Protein AF-A0A7U5Y435-F1 (afdb_monomer_lite)

Radius of gyration: 31.88 Å; chains: 1; bounding box: 84×48×61 Å

pLDDT: mean 79.43, std 22.3, range [37.09, 98.88]

Sequence (108 aa):
MKQAAACGIALVLGVAPAFAQQAQQQSHDMSGHSGHGTAGMQMTGDADLDFATMMRSHHQAGIDMAKTELQNGKDKQMREMAQKIVDAQTKEIAKLDAWIAKRKEQSR

Secondary structure (DSSP, 8-state):
-------------------TT---------TT---SS---PPP-S-HHHHHHHHHHHHHHHHHHHHHHHHHH---HHHHHHHHHHHHHHHHHHHHHHHHHHHHHHHT-

Foldseek 3Di:
DDDDDDDDDDDDDDDDDPDPPPPPPDPDDPVPCPDPDDPDDPDPVPPLLNVLVVLLVVLVVLLVVLVVCCVPNDDPVSVVVSVVSNVVSVVSNVVSVVVNVVVVVVVD

Structure (mmCIF, N/CA/C/O backbone):
data_AF-A0A7U5Y435-F1
#
_entry.id   AF-A0A7U5Y435-F1
#
loop_
_atom_site.group_PDB
_atom_site.id
_atom_site.type_symbol
_atom_site.label_atom_id
_atom_site.label_alt_id
_atom_site.label_comp_id
_atom_site.label_asym_id
_atom_site.label_entity_id
_atom_site.label_seq_id
_atom_si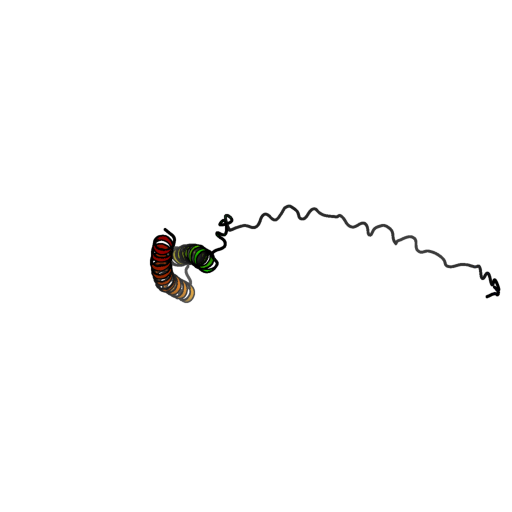te.pdbx_PDB_ins_code
_atom_site.Cartn_x
_atom_site.Cartn_y
_atom_site.Cartn_z
_atom_site.occupancy
_atom_site.B_iso_or_equiv
_atom_site.auth_seq_id
_atom_site.auth_comp_id
_atom_site.auth_asym_id
_atom_site.auth_atom_id
_atom_site.pdbx_PDB_model_num
ATOM 1 N N . MET A 1 1 ? 68.059 35.603 1.982 1.00 37.09 1 MET A N 1
ATOM 2 C CA . MET A 1 1 ? 69.230 36.044 2.781 1.00 37.09 1 MET A CA 1
ATOM 3 C C . MET A 1 1 ? 68.683 36.510 4.130 1.00 37.09 1 MET A C 1
ATOM 5 O O . MET A 1 1 ? 67.665 37.178 4.106 1.00 37.09 1 MET A O 1
ATOM 9 N N . LYS A 1 2 ? 69.084 35.899 5.260 1.00 38.91 2 LYS A N 1
ATOM 10 C CA . LYS A 1 2 ? 70.092 36.428 6.221 1.00 38.91 2 LYS A CA 1
ATOM 11 C C . LYS A 1 2 ? 69.690 37.814 6.781 1.00 38.91 2 LYS A C 1
ATOM 13 O O . LYS A 1 2 ? 69.562 38.716 5.970 1.00 38.91 2 LYS A O 1
ATOM 18 N N . GLN A 1 3 ? 69.548 38.100 8.081 1.00 43.56 3 GLN A N 1
ATOM 19 C CA . GLN A 1 3 ? 69.560 37.328 9.352 1.00 43.56 3 GLN A CA 1
ATOM 20 C C . GLN A 1 3 ? 68.408 37.906 10.246 1.00 43.56 3 GLN A C 1
ATOM 22 O O . GLN A 1 3 ? 67.578 38.623 9.700 1.00 43.56 3 GLN A O 1
ATOM 27 N N . ALA A 1 4 ? 68.206 37.686 11.555 1.00 44.62 4 ALA A N 1
ATOM 28 C CA . ALA A 1 4 ? 68.947 37.017 12.637 1.00 44.62 4 ALA A CA 1
ATOM 29 C C . ALA A 1 4 ? 67.954 36.428 13.684 1.00 44.62 4 ALA A C 1
ATOM 31 O O . ALA A 1 4 ? 66.914 35.908 13.295 1.00 44.62 4 ALA A O 1
ATOM 32 N N . ALA A 1 5 ? 68.263 36.499 14.988 1.00 48.28 5 ALA A N 1
ATOM 33 C CA . ALA A 1 5 ? 67.391 36.134 16.112 1.00 48.28 5 ALA A CA 1
ATOM 34 C C . ALA A 1 5 ? 67.571 37.112 17.291 1.00 48.28 5 ALA A C 1
ATOM 36 O O . ALA A 1 5 ? 68.600 37.782 17.375 1.00 48.28 5 ALA A O 1
ATOM 37 N N . ALA A 1 6 ? 66.628 37.119 18.238 1.00 45.41 6 ALA A N 1
ATOM 38 C CA . ALA A 1 6 ? 66.868 37.553 19.615 1.00 45.41 6 ALA A CA 1
ATOM 39 C C . ALA A 1 6 ? 66.038 36.686 20.579 1.00 45.41 6 ALA A C 1
ATOM 41 O O . ALA A 1 6 ? 64.810 36.676 20.514 1.00 45.41 6 ALA A O 1
ATOM 42 N N . CYS A 1 7 ? 66.711 35.935 21.455 1.00 40.75 7 CYS A N 1
ATOM 43 C CA . CYS A 1 7 ? 66.060 35.176 22.523 1.00 40.75 7 CYS A CA 1
ATOM 44 C C . CYS A 1 7 ? 65.552 36.110 23.628 1.00 40.75 7 CYS A C 1
ATOM 46 O O . CYS A 1 7 ? 66.274 37.004 24.062 1.00 40.75 7 CYS A O 1
ATOM 48 N N . GLY A 1 8 ? 64.368 35.813 24.161 1.00 39.53 8 GLY A N 1
ATOM 49 C CA . GLY A 1 8 ? 63.855 36.383 25.406 1.00 39.53 8 GLY A CA 1
ATOM 50 C C . GLY A 1 8 ? 63.146 35.298 26.208 1.00 39.53 8 GLY A C 1
ATOM 51 O O . GLY A 1 8 ? 61.951 35.084 26.033 1.00 39.53 8 GLY A O 1
ATOM 52 N N . ILE A 1 9 ? 63.888 34.568 27.046 1.00 50.88 9 ILE A N 1
ATOM 53 C CA . ILE A 1 9 ? 63.310 33.541 27.923 1.00 50.88 9 ILE A CA 1
ATOM 54 C C . ILE A 1 9 ? 62.634 34.241 29.103 1.00 50.88 9 ILE A C 1
ATOM 56 O O . ILE A 1 9 ? 63.313 34.800 29.961 1.00 50.88 9 ILE A O 1
ATOM 60 N N . ALA A 1 10 ? 61.307 34.151 29.167 1.00 49.06 10 ALA A N 1
ATOM 61 C CA . ALA A 1 10 ? 60.520 34.481 30.349 1.00 49.06 10 ALA A CA 1
ATOM 62 C C . ALA A 1 10 ? 59.955 33.189 30.965 1.00 49.06 10 ALA A C 1
ATOM 64 O O . ALA A 1 10 ? 58.842 32.761 30.671 1.00 49.06 10 ALA A O 1
ATOM 65 N N . LEU A 1 11 ? 60.758 32.561 31.824 1.00 44.62 11 LEU A N 1
ATOM 66 C CA . LEU A 1 11 ? 60.264 31.709 32.912 1.00 44.62 11 LEU A CA 1
ATOM 67 C C . LEU A 1 11 ? 59.468 32.641 33.861 1.00 44.62 11 LEU A C 1
ATOM 69 O O . LEU A 1 11 ? 59.886 33.775 34.076 1.00 44.62 11 LEU A O 1
ATOM 73 N N . VAL A 1 12 ? 58.293 32.287 34.391 1.00 49.06 12 VAL A N 1
ATOM 74 C CA . VAL A 1 12 ? 58.124 31.482 35.617 1.00 49.06 12 VAL A CA 1
ATOM 75 C C . VAL A 1 12 ? 56.606 31.325 35.916 1.00 49.06 12 VAL A C 1
ATOM 77 O O . VAL A 1 12 ? 55.854 32.281 35.772 1.00 49.06 12 VAL A O 1
ATOM 80 N N . LEU A 1 13 ? 56.199 30.144 36.412 1.00 47.66 13 LEU A N 1
ATOM 81 C CA . LEU A 1 13 ? 54.945 29.811 37.139 1.00 47.66 13 LEU A CA 1
ATOM 82 C C . LEU A 1 13 ? 53.568 30.070 36.479 1.00 47.66 13 LEU A C 1
ATOM 84 O O . LEU A 1 13 ? 52.893 31.059 36.752 1.00 47.66 13 LEU A O 1
ATOM 88 N N . GLY A 1 14 ? 53.057 29.041 35.792 1.00 46.03 14 GLY A N 1
ATOM 89 C CA . GLY A 1 14 ? 51.619 28.750 35.707 1.00 46.03 14 GLY A CA 1
ATOM 90 C C . GLY A 1 14 ? 51.302 27.465 36.482 1.00 46.03 14 GLY A C 1
ATOM 91 O O . GLY A 1 14 ? 51.829 26.405 36.149 1.00 46.03 14 GLY A O 1
ATOM 92 N N . VAL A 1 15 ? 50.484 27.550 37.536 1.00 59.69 15 VAL A N 1
ATOM 93 C CA . VAL A 1 15 ? 50.125 26.399 38.387 1.00 59.69 15 VAL A CA 1
ATOM 94 C C . VAL A 1 15 ? 49.078 25.537 37.675 1.00 59.69 15 VAL A C 1
ATOM 96 O O . VAL A 1 15 ? 48.045 26.047 37.249 1.00 59.69 15 VAL A O 1
ATOM 99 N N . ALA A 1 16 ? 49.325 24.233 37.546 1.00 54.50 16 ALA A N 1
ATOM 100 C CA . ALA A 1 16 ? 48.409 23.322 36.864 1.00 54.50 16 ALA A CA 1
ATOM 101 C C . ALA A 1 16 ? 47.244 22.866 37.766 1.00 54.50 16 ALA A C 1
ATOM 103 O O . ALA A 1 16 ? 47.491 22.409 38.883 1.00 54.50 16 ALA A O 1
ATOM 104 N N . PRO A 1 17 ? 45.997 22.838 37.263 1.00 46.38 17 PRO A N 1
ATOM 105 C CA . PRO A 1 17 ? 44.984 21.905 37.727 1.00 46.38 17 PRO A CA 1
ATOM 106 C C . PRO A 1 17 ? 45.082 20.608 36.909 1.00 46.38 17 PRO A C 1
ATOM 108 O O . PRO A 1 17 ? 44.642 20.525 35.761 1.00 46.38 17 PRO A O 1
ATOM 111 N N . ALA A 1 18 ? 45.660 19.569 37.510 1.00 57.78 18 ALA A N 1
ATOM 112 C CA . ALA A 1 18 ? 45.726 18.231 36.929 1.00 57.78 18 ALA A CA 1
ATOM 113 C C . ALA A 1 18 ? 44.344 17.544 36.952 1.00 57.78 18 ALA A C 1
ATOM 115 O O . ALA A 1 18 ? 44.078 16.714 37.813 1.00 57.78 18 ALA A O 1
ATOM 116 N N . PHE A 1 19 ? 43.458 17.898 36.012 1.00 56.50 19 PHE A N 1
ATOM 117 C CA . PHE A 1 19 ? 42.143 17.249 35.844 1.00 56.50 19 PHE A CA 1
ATOM 118 C C . PHE A 1 19 ? 41.710 17.025 34.380 1.00 56.50 19 PHE A C 1
ATOM 120 O O . PHE A 1 19 ? 40.575 16.642 34.112 1.00 56.50 19 PHE A O 1
ATOM 127 N N . ALA A 1 20 ? 42.623 17.186 33.418 1.00 51.78 20 ALA A N 1
ATOM 128 C CA . ALA A 1 20 ? 42.344 17.071 31.982 1.00 51.78 20 ALA A CA 1
ATOM 129 C C . ALA A 1 20 ? 42.644 15.678 31.374 1.00 51.78 20 ALA A C 1
ATOM 131 O O . ALA A 1 20 ? 42.986 15.595 30.200 1.00 51.78 20 ALA A O 1
ATOM 132 N N . GLN A 1 21 ? 42.543 14.583 32.146 1.00 50.34 21 GLN A N 1
ATOM 133 C CA . GLN A 1 21 ? 42.854 13.226 31.644 1.00 50.34 21 GLN A CA 1
ATOM 134 C C . GLN A 1 21 ? 41.816 12.133 31.976 1.00 50.34 21 GLN A C 1
ATOM 136 O O . GLN A 1 21 ? 42.065 10.960 31.723 1.00 50.34 21 GLN A O 1
ATOM 141 N N . GLN A 1 22 ? 40.625 12.490 32.475 1.00 49.62 22 GLN A N 1
ATOM 142 C CA . GLN A 1 22 ? 39.521 11.529 32.675 1.00 49.62 22 GLN A CA 1
ATOM 143 C C . GLN A 1 22 ? 38.323 11.777 31.739 1.00 49.62 22 GLN A C 1
ATOM 145 O O . GLN A 1 22 ? 37.182 11.467 32.065 1.00 49.62 22 GLN A O 1
ATOM 150 N N . ALA A 1 23 ? 38.604 12.311 30.546 1.00 50.62 23 ALA A N 1
ATOM 151 C CA . ALA A 1 23 ? 37.656 12.430 29.437 1.00 50.62 23 ALA A CA 1
ATOM 152 C C . ALA A 1 23 ? 37.933 11.415 28.308 1.00 50.62 23 ALA A C 1
ATOM 154 O O . ALA A 1 23 ? 37.455 11.587 27.189 1.00 50.62 23 ALA A O 1
ATOM 155 N N . GLN A 1 24 ? 38.649 10.319 28.596 1.00 54.44 24 GLN A N 1
ATOM 156 C CA . GLN A 1 24 ? 38.629 9.123 27.746 1.00 54.44 24 GLN A CA 1
ATOM 157 C C . GLN A 1 24 ? 37.295 8.390 27.970 1.00 54.44 24 GLN A C 1
ATOM 159 O O . GLN A 1 24 ? 37.237 7.298 28.537 1.00 54.44 24 GLN A O 1
ATOM 164 N N . GLN A 1 25 ? 36.203 9.069 27.601 1.00 54.97 25 GLN A N 1
ATOM 165 C CA . GLN A 1 25 ? 34.848 8.546 27.687 1.00 54.97 25 GLN A CA 1
ATOM 166 C C . GLN A 1 25 ? 34.759 7.253 26.889 1.00 54.97 25 GLN A C 1
ATOM 168 O O . GLN A 1 25 ? 35.255 7.152 25.769 1.00 54.97 25 GLN A O 1
ATOM 173 N N . GLN A 1 26 ? 34.110 6.277 27.513 1.00 54.84 26 GLN A N 1
ATOM 174 C CA . GLN A 1 26 ? 33.8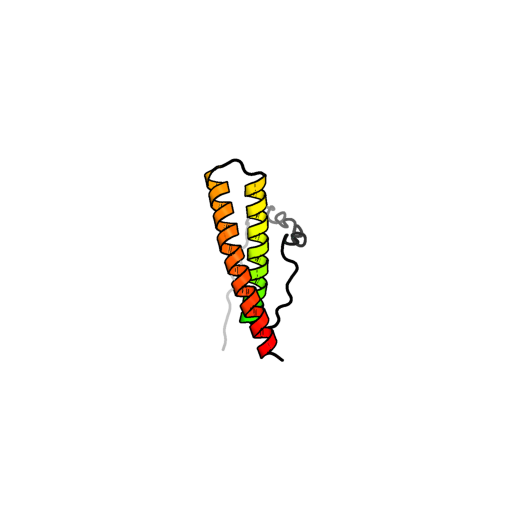69 4.950 26.978 1.00 54.84 26 GLN A CA 1
ATOM 175 C C . GLN A 1 26 ? 33.365 5.038 25.534 1.00 54.84 26 GLN A C 1
ATOM 177 O O . GLN A 1 26 ? 32.268 5.543 25.282 1.00 54.84 26 GLN A O 1
ATOM 182 N N . SER A 1 27 ? 34.144 4.497 24.598 1.00 55.03 27 SER A N 1
ATOM 183 C CA . SER A 1 27 ? 33.669 4.154 23.263 1.00 55.03 27 SER A CA 1
ATOM 184 C C . SER A 1 27 ? 32.716 2.965 23.394 1.00 55.03 27 SER A C 1
ATOM 186 O O . SER A 1 27 ? 33.107 1.817 23.181 1.00 55.03 27 SER A O 1
ATOM 188 N N . HIS A 1 28 ? 31.485 3.236 23.834 1.00 57.16 28 HIS A N 1
ATOM 189 C CA . HIS A 1 28 ? 30.423 2.239 23.837 1.00 57.16 28 HIS A CA 1
ATOM 190 C C . HIS A 1 28 ? 30.119 1.863 22.394 1.00 57.16 28 HIS A C 1
ATOM 192 O O . HIS A 1 28 ? 29.768 2.708 21.570 1.00 57.16 28 HIS A O 1
ATOM 198 N N . ASP A 1 29 ? 30.314 0.582 22.115 1.00 52.56 29 ASP A N 1
ATOM 199 C CA . ASP A 1 29 ? 30.095 -0.038 20.823 1.00 52.56 29 ASP A CA 1
ATOM 200 C C . ASP A 1 29 ? 28.644 0.165 20.353 1.00 52.56 29 ASP A C 1
ATOM 202 O O . ASP A 1 29 ? 27.697 -0.344 20.951 1.00 52.56 29 ASP A O 1
ATOM 206 N N . MET A 1 30 ? 28.475 0.919 19.265 1.00 57.81 30 MET A N 1
ATOM 207 C CA . MET A 1 30 ? 27.181 1.155 18.615 1.00 57.81 30 MET A CA 1
ATOM 208 C C . MET A 1 30 ? 26.890 0.150 17.484 1.00 57.81 30 MET A C 1
ATOM 210 O O . MET A 1 30 ? 25.924 0.328 16.744 1.00 57.81 30 MET A O 1
ATOM 214 N N . SER A 1 31 ? 27.656 -0.942 17.363 1.00 59.78 31 SER A N 1
ATOM 215 C CA . SER A 1 31 ? 27.476 -1.975 16.321 1.00 59.78 31 SER A CA 1
ATOM 216 C C . SER A 1 31 ? 26.240 -2.876 16.521 1.00 59.78 31 SER A C 1
ATOM 218 O O . SER A 1 31 ? 26.083 -3.873 15.821 1.00 59.78 31 SER A O 1
ATOM 220 N N . GLY A 1 32 ? 25.364 -2.558 17.484 1.00 56.72 32 GLY A N 1
ATOM 221 C CA . GLY A 1 32 ? 24.263 -3.420 17.938 1.00 56.72 32 GLY A CA 1
ATOM 222 C C . GLY A 1 32 ? 22.850 -3.068 17.454 1.00 56.72 32 GLY A C 1
ATOM 223 O O . GLY A 1 32 ? 21.930 -3.846 17.701 1.00 56.72 32 GLY A O 1
ATOM 224 N N . HIS A 1 33 ? 22.630 -1.938 16.772 1.00 58.41 33 HIS A N 1
ATOM 225 C CA . HIS A 1 33 ? 21.294 -1.573 16.269 1.00 58.41 33 HIS A CA 1
ATOM 226 C C . HIS A 1 33 ? 21.026 -2.143 14.869 1.00 58.41 33 HIS A C 1
ATOM 228 O O . HIS A 1 33 ? 20.896 -1.414 13.885 1.00 58.41 33 HIS A O 1
ATOM 234 N N . SER A 1 34 ? 20.890 -3.470 14.797 1.00 55.03 34 SER A N 1
ATOM 235 C CA . SER A 1 34 ? 20.288 -4.152 13.646 1.00 55.03 34 SER A CA 1
ATOM 236 C C . SER A 1 34 ? 18.866 -3.627 13.432 1.00 55.03 34 SER A C 1
ATOM 238 O O . SER A 1 34 ? 17.951 -3.943 14.198 1.00 55.03 34 SER A O 1
ATOM 240 N N . GLY A 1 35 ? 18.694 -2.798 12.400 1.00 50.78 35 GLY A N 1
ATOM 241 C CA . GLY A 1 35 ? 17.428 -2.146 12.085 1.00 50.78 35 GLY A CA 1
ATOM 242 C C . GLY A 1 35 ? 16.295 -3.157 11.921 1.00 50.78 35 GLY A C 1
ATOM 243 O O . GLY A 1 35 ? 16.351 -4.043 11.069 1.00 50.78 35 GLY A O 1
ATOM 244 N N . HIS A 1 36 ? 15.250 -3.017 12.736 1.00 56.50 36 HIS A N 1
ATOM 245 C CA . HIS A 1 36 ? 14.028 -3.792 12.564 1.00 56.50 36 HIS A CA 1
ATOM 246 C C . HIS A 1 36 ? 13.316 -3.356 11.278 1.00 56.50 36 HIS A C 1
ATOM 248 O O . HIS A 1 36 ? 12.880 -2.214 11.169 1.00 56.50 36 HIS A O 1
ATOM 254 N N . GLY A 1 37 ? 13.129 -4.294 10.346 1.00 54.41 37 GLY A N 1
ATOM 255 C CA . GLY A 1 37 ? 12.132 -4.155 9.284 1.00 54.41 37 GLY A CA 1
ATOM 256 C C . GLY A 1 37 ? 12.619 -3.593 7.948 1.00 54.41 37 GLY A C 1
ATOM 257 O O . GLY A 1 37 ? 12.163 -2.547 7.506 1.00 54.41 37 GLY A O 1
ATOM 258 N N . THR A 1 38 ? 13.447 -4.349 7.232 1.00 54.94 38 THR A N 1
ATOM 259 C CA . THR A 1 38 ? 13.162 -4.765 5.840 1.00 54.94 38 THR A CA 1
ATOM 260 C C . THR A 1 38 ? 14.184 -5.827 5.449 1.00 54.94 38 THR A C 1
ATOM 262 O O . THR A 1 38 ? 15.387 -5.595 5.534 1.00 54.94 38 THR A O 1
ATOM 265 N N . ALA A 1 39 ? 13.733 -7.011 5.020 1.00 59.19 39 ALA A N 1
ATOM 266 C CA . ALA A 1 39 ? 14.633 -7.937 4.338 1.00 59.19 39 ALA A CA 1
ATOM 267 C C . ALA A 1 39 ? 15.079 -7.248 3.042 1.00 59.19 39 ALA A C 1
ATOM 269 O O . ALA A 1 39 ? 14.229 -6.924 2.212 1.00 59.19 39 ALA A O 1
ATOM 270 N N . GLY A 1 40 ? 16.375 -6.951 2.919 1.00 63.12 40 GLY A N 1
ATOM 271 C CA . GLY A 1 40 ? 16.899 -6.107 1.847 1.00 63.12 40 GLY A CA 1
ATOM 272 C C . GLY A 1 40 ? 16.571 -6.677 0.471 1.00 63.12 40 GLY A C 1
ATOM 273 O O . GLY A 1 40 ? 17.194 -7.646 0.036 1.00 63.12 40 GLY A O 1
ATOM 274 N N . MET A 1 41 ? 15.593 -6.072 -0.207 1.00 70.81 41 MET A N 1
ATOM 275 C CA . MET A 1 41 ? 15.290 -6.369 -1.602 1.00 70.81 41 MET A CA 1
ATOM 276 C C . MET A 1 41 ? 16.552 -6.070 -2.416 1.00 70.81 41 MET A C 1
ATOM 278 O O . MET A 1 41 ? 17.068 -4.953 -2.364 1.00 70.81 41 MET A O 1
ATOM 282 N N . GLN A 1 42 ? 17.075 -7.060 -3.139 1.00 82.75 42 GLN A N 1
ATOM 283 C CA . GLN A 1 42 ? 18.199 -6.814 -4.039 1.00 82.75 42 GLN A CA 1
ATOM 284 C C . GLN A 1 42 ? 17.706 -5.930 -5.183 1.00 82.75 42 GLN A C 1
ATOM 286 O O . GLN A 1 42 ? 16.820 -6.328 -5.938 1.00 82.75 42 GLN A O 1
ATOM 291 N N . MET A 1 43 ? 18.263 -4.723 -5.260 1.00 90.12 43 MET A N 1
ATOM 292 C CA . MET A 1 43 ? 17.962 -3.756 -6.311 1.00 90.12 43 MET A CA 1
ATOM 293 C C . MET A 1 43 ? 18.404 -4.330 -7.656 1.00 90.12 43 MET A C 1
ATOM 295 O O . MET A 1 43 ? 19.535 -4.799 -7.794 1.00 90.12 43 MET A O 1
ATOM 299 N N . THR A 1 44 ? 17.518 -4.296 -8.643 1.00 90.62 44 THR A N 1
ATOM 300 C CA . THR A 1 44 ? 17.797 -4.776 -10.001 1.00 90.62 44 THR A CA 1
ATOM 301 C C . THR A 1 44 ? 18.590 -3.761 -10.823 1.00 90.62 44 THR A C 1
ATOM 303 O O . THR A 1 44 ? 19.199 -4.129 -11.825 1.00 90.62 44 THR A O 1
ATOM 306 N N . GLY A 1 45 ? 18.588 -2.489 -10.406 1.00 91.88 45 GLY A N 1
ATOM 307 C CA . GLY A 1 45 ? 19.150 -1.370 -11.167 1.00 91.88 45 GLY A CA 1
ATOM 308 C C . GLY A 1 45 ? 18.150 -0.752 -12.151 1.00 91.88 45 GLY A C 1
ATOM 309 O O . GLY A 1 45 ? 18.398 0.334 -12.673 1.00 91.88 45 GLY A O 1
ATOM 310 N N . ASP A 1 46 ? 16.997 -1.394 -12.358 1.00 93.56 46 ASP A N 1
ATOM 311 C CA . ASP A 1 46 ? 15.832 -0.800 -13.004 1.00 93.56 46 ASP A CA 1
ATOM 312 C C . ASP 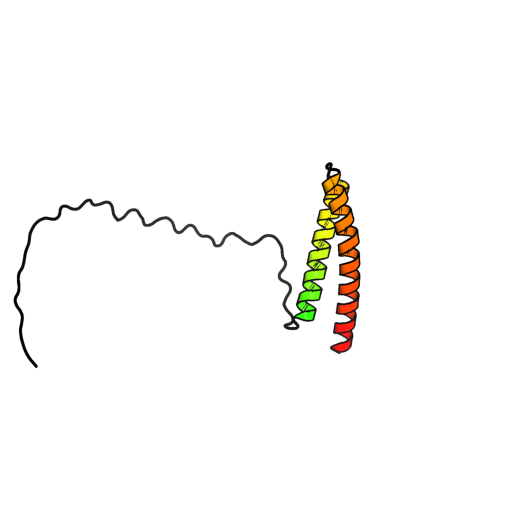A 1 46 ? 15.028 -0.032 -11.943 1.00 93.56 46 ASP A C 1
ATOM 314 O O . ASP A 1 46 ? 14.261 -0.610 -11.172 1.00 93.56 46 ASP A O 1
ATOM 318 N N . ALA A 1 47 ? 15.215 1.290 -11.902 1.00 95.12 47 ALA A N 1
ATOM 319 C CA . ALA A 1 47 ? 14.601 2.156 -10.899 1.00 95.12 47 ALA A CA 1
ATOM 320 C C . ALA A 1 47 ? 13.061 2.091 -10.887 1.00 95.12 47 ALA A C 1
ATOM 322 O O . ALA A 1 47 ? 12.464 2.207 -9.815 1.00 95.12 47 ALA A O 1
ATOM 323 N N . ASP A 1 48 ? 12.416 1.872 -12.040 1.00 96.38 48 ASP A N 1
ATOM 324 C CA . ASP A 1 48 ? 10.957 1.751 -12.114 1.00 96.38 48 ASP A CA 1
ATOM 325 C C . ASP A 1 48 ? 10.495 0.425 -11.489 1.00 96.38 48 ASP A C 1
ATOM 327 O O . ASP A 1 48 ? 9.533 0.388 -10.717 1.00 96.38 48 ASP A O 1
ATOM 331 N N . LEU A 1 49 ? 11.184 -0.674 -11.821 1.00 95.12 49 LEU A N 1
ATOM 332 C CA . LEU A 1 49 ? 10.874 -2.013 -11.316 1.00 95.12 49 LEU A CA 1
ATOM 333 C C . LEU A 1 49 ? 11.152 -2.133 -9.817 1.00 95.12 49 LEU A C 1
ATOM 335 O O . LEU A 1 49 ? 10.334 -2.701 -9.085 1.00 95.12 49 LEU A O 1
ATOM 339 N N . ASP A 1 50 ? 12.271 -1.571 -9.365 1.00 94.88 50 ASP A N 1
ATOM 340 C CA . ASP A 1 50 ? 12.654 -1.531 -7.960 1.00 94.88 50 ASP A CA 1
ATOM 341 C C . ASP A 1 50 ? 11.639 -0.693 -7.161 1.00 94.88 50 ASP A C 1
ATOM 343 O O . ASP A 1 50 ? 11.099 -1.177 -6.163 1.00 94.88 50 ASP A O 1
ATOM 347 N N . PHE A 1 51 ? 11.277 0.509 -7.639 1.00 96.75 51 PHE A N 1
ATOM 348 C CA . PHE A 1 51 ? 10.227 1.332 -7.026 1.00 96.75 51 PHE A CA 1
ATOM 349 C C . PHE A 1 51 ? 8.887 0.593 -6.952 1.00 96.75 51 PHE A C 1
ATOM 351 O O . PHE A 1 51 ? 8.290 0.512 -5.876 1.00 96.75 51 PHE A O 1
ATOM 358 N N . ALA A 1 52 ? 8.413 0.026 -8.067 1.00 97.44 52 ALA A N 1
ATOM 359 C CA . ALA A 1 52 ? 7.114 -0.636 -8.112 1.00 97.44 52 ALA A CA 1
ATOM 360 C C . ALA A 1 52 ? 7.056 -1.847 -7.166 1.00 97.44 52 ALA A C 1
ATOM 362 O O . ALA A 1 52 ? 6.067 -2.038 -6.453 1.00 97.44 52 ALA A O 1
ATOM 363 N N . THR A 1 53 ? 8.132 -2.639 -7.115 1.00 96.50 53 THR A N 1
ATOM 364 C CA . THR A 1 53 ? 8.212 -3.836 -6.267 1.00 96.50 53 THR A CA 1
ATOM 365 C C . THR A 1 53 ? 8.311 -3.474 -4.783 1.00 96.50 53 THR A C 1
ATOM 367 O O . THR A 1 53 ? 7.599 -4.059 -3.961 1.00 96.50 53 THR A O 1
ATOM 370 N N . MET A 1 54 ? 9.124 -2.471 -4.428 1.00 96.25 54 MET A N 1
ATOM 371 C CA . MET A 1 54 ? 9.208 -1.969 -3.052 1.00 96.25 54 MET A CA 1
ATOM 372 C C . MET A 1 54 ? 7.887 -1.348 -2.591 1.00 96.25 54 MET A C 1
ATOM 374 O O . MET A 1 54 ? 7.401 -1.690 -1.513 1.00 96.25 54 MET A O 1
ATOM 378 N N . MET A 1 55 ? 7.263 -0.490 -3.407 1.00 98.12 55 MET A N 1
ATOM 379 C CA . MET A 1 55 ? 6.017 0.187 -3.038 1.00 98.12 55 MET A CA 1
ATOM 380 C C . MET A 1 55 ? 4.860 -0.804 -2.863 1.00 98.12 55 MET A C 1
ATOM 382 O O . MET A 1 55 ? 4.067 -0.668 -1.934 1.00 98.12 55 MET A O 1
ATOM 386 N N . ARG A 1 56 ? 4.811 -1.869 -3.676 1.00 98.19 56 ARG A N 1
ATOM 387 C CA . ARG A 1 56 ? 3.852 -2.971 -3.505 1.00 98.19 56 ARG A CA 1
ATOM 388 C C . ARG A 1 56 ? 4.003 -3.643 -2.136 1.00 98.19 56 ARG A C 1
ATOM 390 O O . ARG A 1 56 ? 3.007 -3.886 -1.459 1.00 98.19 56 ARG A O 1
ATOM 397 N N . SER A 1 57 ? 5.238 -3.938 -1.725 1.00 97.38 57 SER A N 1
ATOM 398 C CA . SER A 1 57 ? 5.530 -4.543 -0.416 1.00 97.38 57 SER A CA 1
ATOM 399 C C . SER A 1 57 ? 5.194 -3.593 0.742 1.00 97.38 57 SER A C 1
ATOM 401 O O . SER A 1 57 ? 4.557 -3.990 1.718 1.00 97.38 57 SER A O 1
ATOM 403 N N . HIS A 1 58 ? 5.533 -2.309 0.598 1.00 97.75 58 HIS A N 1
ATOM 404 C CA . HIS A 1 58 ? 5.219 -1.264 1.571 1.00 97.75 58 HIS A CA 1
ATOM 405 C C . HIS A 1 58 ? 3.701 -1.086 1.766 1.00 97.75 58 HIS A C 1
ATOM 407 O O . HIS A 1 58 ? 3.223 -1.031 2.899 1.00 97.75 58 HIS A O 1
ATOM 413 N N . HIS A 1 59 ? 2.921 -1.081 0.680 1.00 98.62 59 HIS A N 1
ATOM 41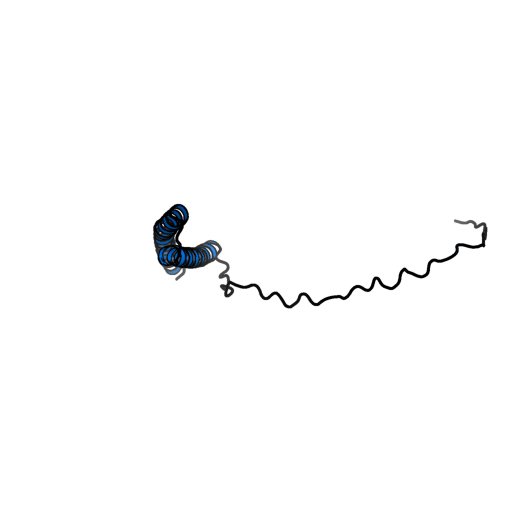4 C CA . HIS A 1 59 ? 1.457 -1.084 0.745 1.00 98.62 59 HIS A CA 1
ATOM 415 C C . HIS A 1 59 ? 0.894 -2.354 1.394 1.00 98.62 59 HIS A C 1
ATOM 417 O O . HIS A 1 59 ? -0.058 -2.269 2.163 1.00 98.62 59 HIS A O 1
ATOM 423 N N . GLN A 1 60 ? 1.481 -3.530 1.152 1.00 98.56 60 GLN A N 1
ATOM 424 C CA . GLN A 1 60 ? 1.025 -4.756 1.816 1.00 98.56 60 GLN A CA 1
ATOM 425 C C . GLN A 1 60 ? 1.191 -4.656 3.342 1.00 98.56 60 GLN A C 1
ATOM 427 O O . GLN A 1 60 ? 0.245 -4.927 4.080 1.00 98.56 60 GLN A O 1
ATOM 432 N N . ALA A 1 61 ? 2.343 -4.169 3.815 1.00 98.00 61 ALA A N 1
ATOM 433 C CA . ALA A 1 61 ? 2.570 -3.918 5.239 1.00 98.00 61 ALA A CA 1
ATOM 434 C C . ALA A 1 61 ? 1.587 -2.879 5.819 1.00 98.00 61 ALA A C 1
ATOM 436 O O . ALA A 1 61 ? 1.054 -3.073 6.913 1.00 98.00 61 ALA A O 1
ATOM 437 N N . GLY A 1 62 ? 1.288 -1.808 5.072 1.00 98.06 62 GLY A N 1
ATOM 438 C CA . GLY A 1 62 ? 0.282 -0.808 5.446 1.00 98.06 62 GLY A CA 1
ATOM 439 C C . GLY A 1 62 ? -1.129 -1.391 5.595 1.00 98.06 62 GLY A C 1
ATOM 440 O O . GLY A 1 62 ? -1.810 -1.121 6.586 1.00 98.06 62 GLY A O 1
ATOM 441 N N . ILE A 1 63 ? -1.541 -2.255 4.663 1.00 98.81 63 ILE A N 1
ATOM 442 C CA . ILE A 1 63 ? -2.812 -2.991 4.716 1.00 98.81 63 ILE A CA 1
ATOM 443 C C . ILE A 1 63 ? -2.874 -3.917 5.935 1.00 98.81 63 ILE A C 1
ATOM 445 O O . ILE A 1 63 ? -3.914 -3.991 6.587 1.00 98.81 63 ILE A O 1
ATOM 449 N N . ASP A 1 64 ? -1.796 -4.627 6.263 1.00 98.75 64 ASP A N 1
ATOM 450 C CA . ASP A 1 64 ? -1.807 -5.598 7.362 1.00 98.75 64 ASP A CA 1
ATOM 451 C C . ASP A 1 64 ? -1.790 -4.915 8.745 1.00 98.75 64 ASP A C 1
ATOM 453 O O . ASP A 1 64 ? -2.496 -5.351 9.662 1.00 98.75 64 ASP A O 1
ATOM 457 N N . MET A 1 65 ? -1.129 -3.757 8.873 1.00 98.75 65 MET A N 1
ATOM 458 C CA . MET A 1 65 ? -1.308 -2.866 10.029 1.00 98.75 65 MET A CA 1
ATOM 459 C C . MET A 1 65 ? -2.746 -2.331 10.118 1.00 98.75 65 MET A C 1
ATOM 461 O O . MET A 1 65 ? -3.365 -2.395 11.181 1.00 98.75 65 MET A O 1
ATOM 465 N N . ALA A 1 66 ? -3.324 -1.865 9.007 1.00 98.81 66 ALA A N 1
ATOM 466 C CA . ALA A 1 66 ? -4.694 -1.354 8.988 1.00 98.81 66 ALA A CA 1
ATOM 467 C C . ALA A 1 66 ? -5.735 -2.437 9.341 1.00 98.81 66 ALA A C 1
ATOM 469 O O . ALA A 1 66 ? -6.667 -2.175 10.100 1.00 98.81 66 ALA A O 1
ATOM 470 N N . LYS A 1 67 ? -5.558 -3.684 8.886 1.00 98.75 67 LYS A N 1
ATOM 471 C CA . LYS A 1 67 ? -6.385 -4.824 9.323 1.00 98.75 67 LYS A CA 1
ATOM 472 C C . LYS A 1 67 ? -6.266 -5.078 10.827 1.00 98.75 67 LYS A C 1
ATOM 474 O O . LYS A 1 67 ? -7.274 -5.377 11.462 1.00 98.75 67 LYS A O 1
ATOM 479 N N . THR A 1 68 ? -5.070 -4.929 11.398 1.00 98.81 68 THR A N 1
ATOM 480 C CA . THR A 1 68 ? -4.844 -5.081 12.845 1.00 98.81 68 THR A CA 1
ATOM 481 C C . THR A 1 68 ? -5.633 -4.035 13.643 1.00 98.81 68 THR A C 1
ATOM 483 O O . THR A 1 68 ? -6.272 -4.389 14.636 1.00 98.81 68 THR A O 1
ATOM 486 N N . GLU A 1 69 ? -5.679 -2.783 13.175 1.00 98.88 69 GLU A N 1
ATOM 487 C CA . GLU A 1 69 ? -6.515 -1.717 13.755 1.00 98.88 69 GLU A CA 1
ATOM 488 C C . GLU A 1 69 ? -8.020 -1.988 13.559 1.00 98.88 69 GLU A C 1
ATOM 490 O O . GLU A 1 69 ? -8.811 -1.837 14.488 1.00 98.88 69 GLU A O 1
ATOM 495 N N . LEU A 1 70 ? -8.445 -2.489 12.394 1.00 98.75 70 LEU A N 1
ATOM 496 C CA . LEU A 1 70 ? -9.846 -2.875 12.164 1.00 98.75 70 LEU A CA 1
ATOM 497 C C . LEU A 1 70 ? -10.308 -4.044 13.053 1.00 98.75 70 LEU A C 1
ATOM 499 O O . LEU A 1 70 ? -11.492 -4.114 13.399 1.00 98.75 70 LEU A O 1
ATOM 503 N N . GLN A 1 71 ? -9.399 -4.938 13.448 1.00 98.62 71 GLN A N 1
ATOM 504 C CA . GLN A 1 71 ? -9.679 -6.065 14.343 1.00 98.62 71 GLN A CA 1
ATOM 505 C C . GLN A 1 71 ? -9.669 -5.665 15.825 1.00 98.62 71 GLN A C 1
ATOM 507 O O . GLN A 1 71 ? -10.591 -6.021 16.554 1.00 98.62 71 GLN A O 1
ATOM 512 N N . ASN A 1 72 ? -8.651 -4.920 16.268 1.00 98.62 72 ASN A N 1
ATOM 513 C CA . ASN A 1 72 ? -8.353 -4.717 17.694 1.00 98.62 72 ASN A CA 1
ATOM 514 C C . ASN A 1 72 ? -8.566 -3.272 18.179 1.00 98.62 72 ASN A C 1
ATOM 516 O O . ASN A 1 72 ? -8.739 -3.034 19.378 1.00 98.62 72 ASN A O 1
ATOM 520 N N . GLY A 1 73 ? -8.547 -2.312 17.255 1.00 98.31 73 GLY A N 1
ATOM 521 C CA . GLY A 1 73 ? -8.693 -0.888 17.521 1.00 98.31 73 GLY A CA 1
ATOM 522 C C . GLY A 1 73 ? -10.091 -0.517 18.000 1.00 98.31 73 GLY A C 1
ATOM 523 O O . GLY A 1 73 ? -11.093 -1.109 17.585 1.00 98.31 73 GLY A O 1
ATOM 524 N N . LYS A 1 74 ? -10.162 0.475 18.891 1.00 98.50 74 LYS A N 1
ATOM 525 C CA . LYS A 1 74 ? -11.405 0.915 19.552 1.00 98.50 74 LYS A CA 1
ATOM 526 C C . LYS A 1 74 ? -11.826 2.333 19.178 1.00 98.50 74 LYS A C 1
ATOM 528 O O . LYS A 1 74 ? -12.996 2.667 19.341 1.00 98.50 74 LYS A O 1
ATOM 533 N N . ASP A 1 75 ? -10.903 3.156 18.686 1.00 98.81 75 ASP A N 1
ATOM 534 C CA . ASP A 1 75 ? -11.224 4.519 18.281 1.00 98.81 75 ASP A CA 1
ATOM 535 C C . ASP A 1 75 ? -11.950 4.536 16.927 1.00 98.81 75 ASP A C 1
ATOM 537 O O . ASP A 1 75 ? -11.534 3.897 15.959 1.00 98.81 75 ASP A O 1
ATOM 541 N N . LYS A 1 76 ? -13.059 5.275 16.843 1.00 98.69 76 LYS A N 1
ATOM 542 C CA . LYS A 1 76 ? -13.894 5.303 15.635 1.00 98.69 76 LYS A CA 1
ATOM 543 C C . LYS A 1 76 ? -13.179 5.964 14.452 1.00 98.69 76 LYS A C 1
ATOM 545 O O . LYS A 1 76 ? -13.326 5.493 13.326 1.00 98.69 76 LYS A O 1
ATOM 550 N N . GLN A 1 77 ? -12.411 7.027 14.689 1.00 98.75 77 GLN A N 1
ATOM 551 C CA . GLN A 1 77 ? -11.721 7.770 13.633 1.00 98.75 77 GLN A CA 1
ATOM 552 C C . GLN A 1 77 ? -10.528 6.973 13.088 1.00 98.75 77 GLN A C 1
ATOM 554 O O . GLN A 1 77 ? -10.306 6.955 11.876 1.00 98.75 77 GLN A O 1
ATOM 559 N N . MET A 1 78 ? -9.805 6.254 13.952 1.00 98.81 78 MET A N 1
ATOM 560 C CA . MET A 1 78 ? -8.696 5.381 13.553 1.00 98.81 78 MET A CA 1
ATOM 561 C C . MET A 1 78 ? -9.173 4.161 12.767 1.00 98.81 78 MET A C 1
ATOM 563 O O . MET A 1 78 ? -8.615 3.869 11.710 1.00 98.81 78 MET A O 1
ATOM 567 N N . ARG A 1 79 ? -10.279 3.528 13.171 1.00 98.81 79 ARG A N 1
ATOM 568 C CA . ARG A 1 79 ? -10.910 2.451 12.387 1.00 98.81 79 ARG A CA 1
ATOM 569 C C . ARG A 1 79 ? -11.392 2.930 11.012 1.00 98.81 79 ARG A C 1
ATOM 571 O O . ARG A 1 79 ? -11.198 2.237 10.016 1.00 98.81 79 ARG A O 1
ATOM 578 N N . GLU A 1 80 ? -11.975 4.127 10.922 1.00 98.81 80 GLU A N 1
ATOM 579 C CA . GLU A 1 80 ? -12.349 4.734 9.634 1.00 98.81 80 GLU A CA 1
ATOM 580 C C . GLU A 1 80 ? -11.135 5.054 8.750 1.00 98.81 80 GLU A C 1
ATOM 582 O O . GLU A 1 80 ? -11.199 4.888 7.530 1.00 98.81 80 GLU A O 1
ATOM 587 N N . MET A 1 81 ? -10.027 5.509 9.342 1.00 98.88 81 MET A N 1
ATOM 588 C CA . MET A 1 81 ? -8.770 5.722 8.625 1.00 98.88 81 MET A CA 1
ATOM 589 C C . MET A 1 81 ? -8.190 4.395 8.120 1.00 98.88 81 MET A C 1
ATOM 591 O O . MET A 1 81 ? -7.811 4.303 6.955 1.00 98.88 81 MET A O 1
ATOM 595 N N . ALA A 1 82 ? -8.192 3.355 8.954 1.00 98.88 82 ALA A N 1
ATOM 596 C CA . ALA A 1 82 ? -7.723 2.024 8.597 1.00 98.88 82 ALA A CA 1
ATOM 597 C C . ALA A 1 82 ? -8.518 1.421 7.425 1.00 98.88 82 ALA A C 1
ATOM 599 O O . ALA A 1 82 ? -7.912 0.917 6.481 1.00 98.88 82 ALA A O 1
ATOM 600 N N . GLN A 1 83 ? -9.852 1.553 7.403 1.00 98.88 83 GLN A N 1
ATOM 601 C CA . GLN A 1 83 ? -10.650 1.109 6.250 1.00 98.88 83 GLN A CA 1
ATOM 602 C C . GLN A 1 83 ? -10.254 1.845 4.960 1.00 98.88 83 GLN A C 1
ATOM 604 O O . GLN A 1 83 ? -10.043 1.210 3.928 1.00 98.88 83 GLN A O 1
ATOM 609 N N . LYS A 1 84 ? -10.073 3.172 5.020 1.00 98.88 84 LYS A N 1
ATOM 610 C CA . LYS A 1 84 ? -9.629 3.975 3.864 1.00 98.88 84 LYS A CA 1
ATOM 611 C C . LYS A 1 84 ? -8.244 3.550 3.363 1.00 98.88 84 LYS A C 1
ATOM 613 O O . LYS A 1 84 ? -8.035 3.514 2.153 1.00 98.88 84 LYS A O 1
ATOM 618 N N . ILE A 1 85 ? -7.324 3.203 4.269 1.00 98.81 85 ILE A N 1
ATOM 619 C CA . ILE A 1 85 ? -5.994 2.672 3.927 1.00 98.81 85 ILE A CA 1
ATOM 620 C C . ILE A 1 85 ? -6.129 1.342 3.178 1.00 98.81 85 ILE A C 1
ATOM 622 O O . ILE A 1 85 ? -5.557 1.210 2.097 1.00 98.81 85 ILE A O 1
ATOM 626 N N . VAL A 1 86 ? -6.926 0.394 3.690 1.00 98.88 86 VAL A N 1
ATOM 627 C CA . VAL A 1 86 ? -7.173 -0.896 3.019 1.00 98.88 86 VAL A CA 1
ATOM 628 C C . VAL A 1 86 ? -7.762 -0.684 1.620 1.00 98.88 86 VAL A C 1
ATOM 630 O O . VAL A 1 86 ? -7.247 -1.242 0.648 1.00 98.88 86 VAL A O 1
ATOM 633 N N . ASP A 1 87 ? -8.791 0.156 1.492 1.00 98.81 87 ASP A N 1
ATOM 634 C CA . ASP A 1 87 ? -9.499 0.394 0.229 1.00 98.81 87 ASP A CA 1
ATOM 635 C C . ASP A 1 87 ? -8.641 1.099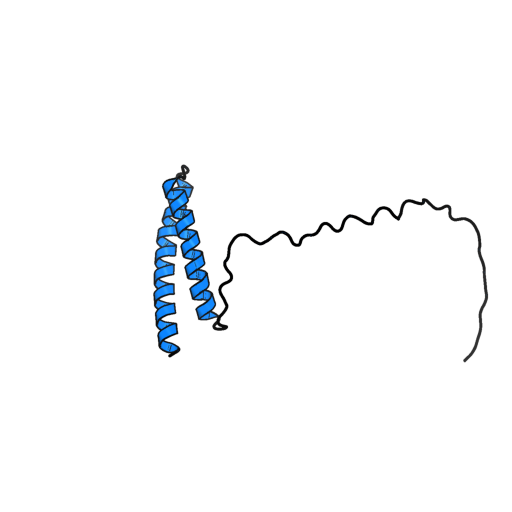 -0.832 1.00 98.81 87 ASP A C 1
ATOM 637 O O . ASP A 1 87 ? -8.849 0.886 -2.032 1.00 98.81 87 ASP A O 1
ATOM 641 N N . ALA A 1 88 ? -7.722 1.975 -0.414 1.00 98.81 88 ALA A N 1
ATOM 642 C CA . ALA A 1 88 ? -6.804 2.685 -1.301 1.00 98.81 88 ALA A CA 1
ATOM 643 C C . ALA A 1 88 ? -5.631 1.787 -1.710 1.00 98.81 88 ALA A C 1
ATOM 645 O O . ALA A 1 88 ? -5.457 1.500 -2.897 1.00 98.81 88 ALA A O 1
ATOM 646 N N . GLN A 1 89 ? -4.895 1.256 -0.731 1.00 98.75 89 GLN A N 1
ATOM 647 C CA . GLN A 1 89 ? -3.659 0.517 -0.980 1.00 98.75 89 GLN A CA 1
ATOM 648 C C . GLN A 1 89 ? -3.911 -0.816 -1.694 1.00 98.75 89 GLN A C 1
ATOM 650 O O . GLN A 1 89 ? -3.094 -1.228 -2.513 1.00 98.75 89 GLN A O 1
ATOM 655 N N . THR A 1 90 ? -5.075 -1.453 -1.508 1.00 98.81 90 THR A N 1
ATOM 656 C CA . THR A 1 90 ? -5.449 -2.643 -2.303 1.00 98.81 90 THR A CA 1
ATOM 657 C C . THR A 1 90 ? -5.570 -2.311 -3.798 1.00 98.81 90 THR A C 1
ATOM 659 O O . THR A 1 90 ? -5.130 -3.085 -4.650 1.00 98.81 90 THR A O 1
ATOM 662 N N . LYS A 1 91 ? -6.118 -1.136 -4.146 1.00 98.81 91 LYS A N 1
ATOM 663 C CA . LYS A 1 91 ? -6.221 -0.673 -5.545 1.00 98.81 91 LYS A CA 1
ATOM 664 C C . LYS A 1 91 ? -4.859 -0.269 -6.105 1.00 98.81 91 LYS A C 1
ATOM 666 O O . LYS A 1 91 ? -4.635 -0.397 -7.306 1.00 98.81 91 LYS A O 1
ATOM 671 N N . GLU A 1 92 ? -3.961 0.230 -5.263 1.00 98.81 92 GLU A N 1
ATOM 672 C CA . GLU A 1 92 ? -2.595 0.595 -5.648 1.00 98.81 92 GLU A CA 1
ATOM 673 C C . GLU A 1 92 ? -1.736 -0.651 -5.889 1.00 98.81 92 GLU A C 1
ATOM 675 O O . GLU A 1 92 ? -1.112 -0.741 -6.944 1.00 98.81 92 GLU A O 1
ATOM 680 N N . ILE A 1 93 ? -1.812 -1.672 -5.025 1.00 98.81 93 ILE A N 1
ATOM 681 C CA . ILE A 1 93 ? -1.193 -2.989 -5.260 1.00 98.81 93 ILE A CA 1
ATOM 682 C C . ILE A 1 93 ? -1.651 -3.581 -6.596 1.00 98.81 93 ILE A C 1
ATOM 684 O O . ILE A 1 93 ? -0.805 -3.991 -7.383 1.00 98.81 93 ILE A O 1
ATOM 688 N N . ALA A 1 94 ? -2.952 -3.560 -6.909 1.00 98.75 94 ALA A N 1
ATOM 689 C CA . ALA A 1 94 ? -3.455 -4.089 -8.180 1.00 98.75 94 ALA A CA 1
ATOM 690 C C . ALA A 1 94 ? -2.872 -3.365 -9.416 1.00 98.75 94 ALA A C 1
ATOM 692 O O . ALA A 1 94 ? -2.577 -4.003 -10.428 1.00 98.75 94 ALA A O 1
ATOM 693 N N . LYS A 1 95 ? -2.660 -2.042 -9.335 1.00 98.75 95 LYS A N 1
ATOM 694 C CA . LYS A 1 95 ? -1.994 -1.262 -10.397 1.00 98.75 95 LYS A CA 1
ATOM 695 C C . LYS A 1 95 ? -0.509 -1.610 -10.507 1.00 98.75 95 LYS A C 1
ATOM 697 O O . LYS A 1 95 ? -0.007 -1.762 -11.618 1.00 98.75 95 LYS A O 1
ATOM 702 N N . LEU A 1 96 ? 0.178 -1.735 -9.370 1.00 98.62 96 LEU A N 1
ATOM 703 C CA . LEU A 1 96 ? 1.596 -2.089 -9.304 1.00 98.62 96 LEU A CA 1
ATOM 704 C C . LEU A 1 96 ? 1.837 -3.504 -9.844 1.00 98.62 96 LEU A C 1
ATOM 706 O O . LEU A 1 96 ? 2.723 -3.682 -10.670 1.00 98.62 96 LEU A O 1
ATOM 710 N N . ASP A 1 97 ? 1.010 -4.485 -9.475 1.00 98.44 97 ASP A N 1
ATOM 711 C CA . ASP A 1 97 ? 1.082 -5.855 -9.999 1.00 98.44 97 ASP A CA 1
ATOM 712 C C . ASP A 1 97 ? 0.892 -5.906 -11.519 1.00 98.44 97 ASP A C 1
ATOM 714 O O . ASP A 1 97 ? 1.698 -6.520 -12.222 1.00 98.44 97 ASP A O 1
ATOM 718 N N . ALA A 1 98 ? -0.125 -5.214 -12.046 1.00 98.38 98 ALA A N 1
ATOM 719 C CA . ALA A 1 98 ? -0.355 -5.134 -13.488 1.00 98.38 98 ALA A CA 1
ATOM 720 C C . ALA A 1 98 ? 0.829 -4.484 -14.230 1.00 98.38 98 ALA A C 1
ATOM 722 O O . ALA A 1 98 ? 1.224 -4.943 -15.304 1.00 98.38 98 ALA A O 1
ATOM 723 N N . TRP A 1 99 ? 1.428 -3.439 -13.648 1.00 98.31 99 TRP A N 1
ATOM 724 C CA . TRP A 1 99 ? 2.599 -2.772 -14.215 1.00 98.31 99 TRP A CA 1
ATOM 725 C C . TRP A 1 99 ? 3.851 -3.668 -14.172 1.00 98.31 99 TRP A C 1
ATOM 727 O O . TRP A 1 99 ? 4.528 -3.813 -15.190 1.00 98.31 99 TRP A O 1
ATOM 737 N N . ILE A 1 100 ? 4.126 -4.333 -13.041 1.00 97.06 100 ILE A N 1
ATOM 738 C CA . ILE A 1 100 ? 5.279 -5.237 -12.864 1.00 97.06 100 ILE A CA 1
ATOM 739 C C . ILE A 1 100 ? 5.184 -6.426 -13.826 1.00 97.06 100 ILE A C 1
ATOM 741 O O . ILE A 1 100 ? 6.186 -6.806 -14.434 1.00 97.06 100 ILE A O 1
ATOM 745 N N . ALA A 1 101 ? 3.990 -7.008 -13.989 1.00 96.62 101 ALA A N 1
ATOM 746 C CA . ALA A 1 101 ? 3.758 -8.094 -14.938 1.00 96.62 101 ALA A CA 1
ATOM 747 C C . ALA A 1 101 ? 4.090 -7.661 -16.375 1.00 96.62 101 ALA A C 1
ATOM 749 O O . ALA A 1 101 ? 4.845 -8.348 -17.062 1.00 96.62 101 ALA A O 1
ATOM 750 N N . LYS A 1 102 ? 3.613 -6.479 -16.791 1.00 96.56 102 LYS A N 1
ATOM 751 C CA . LYS A 1 102 ? 3.895 -5.910 -18.115 1.00 96.56 102 LYS A CA 1
ATOM 752 C C . LYS A 1 102 ? 5.383 -5.596 -18.321 1.00 96.56 102 LYS A C 1
ATOM 754 O O . LYS A 1 102 ? 5.930 -5.931 -19.368 1.00 96.56 102 LYS A O 1
ATOM 759 N N . ARG A 1 103 ? 6.069 -5.007 -17.332 1.00 94.12 103 ARG A N 1
ATOM 760 C CA . ARG A 1 103 ? 7.515 -4.707 -17.415 1.00 94.12 103 ARG A CA 1
ATOM 761 C C . ARG A 1 103 ? 8.342 -5.981 -17.629 1.00 94.12 103 ARG A C 1
ATOM 763 O O . ARG A 1 103 ? 9.249 -5.975 -18.452 1.00 94.12 103 ARG A O 1
ATOM 770 N N . LYS A 1 104 ? 7.977 -7.082 -16.957 1.00 87.75 104 LYS A N 1
ATOM 771 C CA . LYS A 1 104 ? 8.617 -8.407 -17.099 1.00 87.75 104 LYS A CA 1
ATOM 772 C C . LYS A 1 104 ? 8.338 -9.114 -18.428 1.00 87.75 104 LYS A C 1
ATOM 774 O O . LYS A 1 104 ? 9.062 -10.045 -18.766 1.00 87.75 104 LY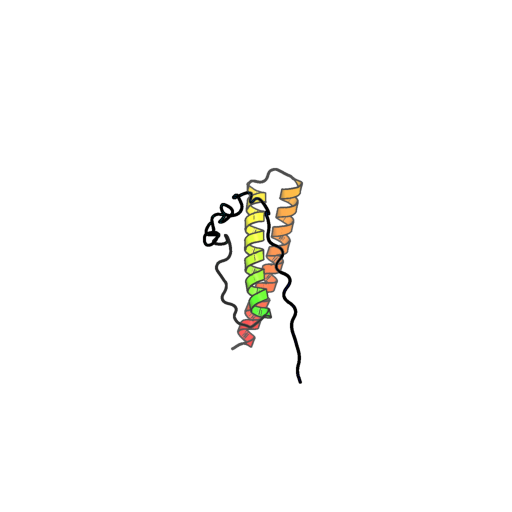S A O 1
ATOM 779 N N . GLU A 1 105 ? 7.284 -8.736 -19.146 1.00 87.25 105 GLU A N 1
ATOM 780 C CA . GLU A 1 105 ? 7.030 -9.201 -20.515 1.00 87.25 105 GLU A CA 1
ATOM 781 C C . GLU A 1 105 ? 7.892 -8.425 -21.518 1.00 87.25 105 GLU A C 1
ATOM 783 O O . GLU A 1 105 ? 8.483 -9.020 -22.409 1.00 87.25 105 GLU A O 1
ATOM 788 N N . GLN A 1 106 ? 8.030 -7.110 -21.318 1.00 85.00 106 GLN A N 1
ATOM 789 C CA . GLN A 1 106 ? 8.849 -6.224 -22.154 1.00 85.00 106 GLN A CA 1
ATOM 790 C C . GLN A 1 106 ? 10.365 -6.446 -22.011 1.00 85.00 106 GLN A C 1
ATOM 792 O O . GLN A 1 106 ? 11.125 -5.958 -22.843 1.00 85.00 106 GLN A O 1
ATOM 797 N N . SER A 1 107 ? 10.807 -7.143 -20.961 1.00 80.06 107 SER A N 1
ATOM 798 C CA . SER A 1 107 ? 12.216 -7.439 -20.667 1.00 80.06 107 SER A CA 1
ATOM 799 C C . SER A 1 107 ? 12.626 -8.886 -20.996 1.00 80.06 107 SER A C 1
ATOM 801 O O . SER A 1 107 ? 13.554 -9.404 -20.370 1.00 80.06 107 SER A O 1
ATOM 803 N N . ARG A 1 108 ? 11.891 -9.568 -21.884 1.00 69.62 108 ARG A N 1
ATOM 804 C CA . ARG A 1 108 ? 12.176 -10.929 -22.377 1.00 69.62 108 ARG A CA 1
ATOM 805 C C . ARG A 1 108 ? 12.644 -10.903 -23.825 1.00 69.62 108 ARG A C 1
ATOM 807 O O . ARG A 1 108 ? 13.495 -11.761 -24.135 1.00 69.62 108 ARG A O 1
#